Protein AF-A0A3D5J2E6-F1 (afdb_monomer_lite)

Structure (mmCIF, N/CA/C/O backbone):
data_AF-A0A3D5J2E6-F1
#
_entry.id   AF-A0A3D5J2E6-F1
#
loop_
_atom_site.group_PDB
_atom_site.id
_atom_site.type_symbol
_atom_site.label_atom_id
_atom_site.label_alt_id
_atom_site.label_comp_id
_atom_site.label_asym_id
_atom_site.label_entity_id
_atom_site.label_seq_id
_atom_site.pdbx_PDB_ins_code
_atom_site.Cartn_x
_atom_site.Cartn_y
_atom_site.Cartn_z
_atom_site.occupancy
_atom_site.B_iso_or_equiv
_atom_site.auth_seq_id
_atom_site.auth_comp_id
_atom_site.auth_asym_id
_atom_site.auth_atom_id
_atom_site.pdbx_PDB_model_num
ATOM 1 N N . MET A 1 1 ? 14.115 -28.127 -16.635 1.00 40.94 1 MET A N 1
ATOM 2 C CA . MET A 1 1 ? 13.616 -26.769 -16.941 1.00 40.94 1 MET A CA 1
ATOM 3 C C . MET A 1 1 ? 14.150 -25.863 -15.836 1.00 40.94 1 MET A C 1
ATOM 5 O O . MET A 1 1 ? 13.880 -26.158 -14.682 1.00 40.94 1 MET A O 1
ATOM 9 N N . ARG A 1 2 ? 15.028 -24.895 -16.131 1.00 50.97 2 ARG A N 1
ATOM 10 C CA . ARG A 1 2 ? 15.612 -23.999 -15.113 1.00 50.97 2 ARG A CA 1
ATOM 11 C C . ARG A 1 2 ? 14.633 -22.839 -14.935 1.00 50.97 2 ARG A C 1
ATOM 13 O O . ARG A 1 2 ? 14.428 -22.101 -15.893 1.00 50.97 2 ARG A O 1
ATOM 20 N N . ILE A 1 3 ? 13.982 -22.735 -13.778 1.00 61.16 3 ILE A N 1
ATOM 21 C CA . ILE A 1 3 ? 13.118 -21.590 -13.472 1.00 61.16 3 ILE A CA 1
ATOM 22 C C . ILE A 1 3 ? 14.046 -20.382 -13.343 1.00 61.16 3 ILE A C 1
ATOM 24 O O . ILE A 1 3 ? 14.973 -20.401 -12.535 1.00 61.16 3 ILE A O 1
ATOM 28 N N . LYS A 1 4 ? 13.880 -19.389 -14.221 1.00 63.31 4 LYS A N 1
ATOM 29 C CA . LYS A 1 4 ? 14.497 -18.080 -14.019 1.00 63.31 4 LYS A CA 1
ATOM 30 C C . LYS A 1 4 ? 13.679 -17.396 -12.933 1.00 63.31 4 LYS A C 1
ATOM 32 O O . LYS A 1 4 ? 12.482 -17.199 -13.114 1.00 63.31 4 LYS A O 1
ATOM 37 N N . GLU A 1 5 ? 14.313 -17.120 -11.805 1.00 73.25 5 GLU A N 1
ATOM 38 C CA . GLU A 1 5 ? 13.712 -16.310 -10.757 1.00 73.25 5 GLU A CA 1
ATOM 39 C C . GLU A 1 5 ? 13.764 -14.858 -11.212 1.00 73.25 5 GLU A C 1
ATOM 41 O O . GLU A 1 5 ? 14.851 -14.311 -11.407 1.00 73.25 5 GLU A O 1
ATOM 46 N N . THR A 1 6 ? 12.586 -14.274 -11.422 1.00 78.19 6 THR A N 1
ATOM 47 C CA . THR A 1 6 ? 12.457 -12.844 -11.665 1.00 78.19 6 THR A CA 1
ATOM 48 C C . THR A 1 6 ? 12.252 -12.135 -10.335 1.00 78.19 6 THR A C 1
ATOM 50 O O . THR A 1 6 ? 11.341 -12.465 -9.578 1.00 78.19 6 THR A O 1
ATOM 53 N N . SER A 1 7 ? 13.142 -11.199 -10.034 1.00 84.81 7 SER A N 1
ATOM 54 C CA . SER A 1 7 ? 13.168 -10.390 -8.828 1.00 84.81 7 SER A CA 1
ATOM 55 C C . SER A 1 7 ? 12.730 -8.970 -9.160 1.00 84.81 7 SER A C 1
ATOM 57 O O . SER A 1 7 ? 13.310 -8.305 -10.016 1.00 84.81 7 SER A O 1
ATOM 59 N N . PHE A 1 8 ? 11.735 -8.484 -8.427 1.00 84.12 8 PHE A N 1
ATOM 60 C CA . PHE A 1 8 ? 11.224 -7.127 -8.561 1.00 84.12 8 PHE A CA 1
ATOM 61 C C . PHE A 1 8 ? 11.514 -6.328 -7.290 1.00 84.12 8 PHE A C 1
ATOM 63 O O . PHE A 1 8 ? 11.386 -6.847 -6.181 1.00 84.12 8 PHE A O 1
ATOM 70 N N . LEU A 1 9 ? 11.868 -5.055 -7.447 1.00 87.69 9 LEU A N 1
ATOM 71 C CA . LEU A 1 9 ? 11.840 -4.065 -6.376 1.00 87.69 9 LEU A CA 1
ATOM 72 C C . LEU A 1 9 ? 10.695 -3.094 -6.650 1.00 87.69 9 LEU A C 1
ATOM 74 O O . LEU A 1 9 ? 10.622 -2.502 -7.721 1.00 87.69 9 LEU A O 1
ATOM 78 N N . THR A 1 10 ? 9.833 -2.899 -5.661 1.00 89.69 10 THR A N 1
ATOM 79 C CA . THR A 1 10 ? 8.676 -2.012 -5.759 1.00 89.69 10 THR A CA 1
ATOM 80 C C . THR A 1 10 ? 8.776 -0.923 -4.700 1.00 89.69 10 THR A C 1
ATOM 82 O O . THR A 1 10 ? 8.913 -1.220 -3.514 1.00 89.69 10 THR A O 1
ATOM 85 N N . VAL A 1 11 ? 8.679 0.339 -5.118 1.00 93.31 11 VAL A N 1
ATOM 86 C CA . VAL A 1 11 ? 8.747 1.518 -4.247 1.00 93.31 11 VAL A CA 1
ATOM 87 C C . VAL A 1 11 ? 7.447 2.317 -4.381 1.00 93.31 11 VAL A C 1
ATOM 89 O O . VAL A 1 11 ? 7.293 3.099 -5.322 1.00 93.31 11 VAL A O 1
ATOM 92 N N . PRO A 1 12 ? 6.481 2.109 -3.473 1.00 94.44 12 PRO A N 1
ATOM 93 C CA . PRO A 1 12 ? 5.208 2.812 -3.502 1.00 94.44 12 PRO A CA 1
ATOM 94 C C . PRO A 1 12 ? 5.257 4.127 -2.716 1.00 94.44 12 PRO A C 1
ATOM 96 O O . PRO A 1 12 ? 5.860 4.205 -1.646 1.00 94.44 12 PRO A O 1
ATOM 99 N N . VAL A 1 13 ? 4.555 5.145 -3.213 1.00 96.44 13 VAL A N 1
ATOM 100 C CA . VAL A 1 13 ? 4.271 6.388 -2.487 1.00 96.44 13 VAL A CA 1
ATOM 101 C C . VAL A 1 13 ? 2.755 6.547 -2.440 1.00 96.44 13 VAL A C 1
ATOM 103 O O . VAL A 1 13 ? 2.145 7.020 -3.393 1.00 96.44 13 VAL A O 1
ATOM 106 N N . LEU A 1 14 ? 2.134 6.107 -1.344 1.00 96.69 14 LEU A N 1
ATOM 107 C CA . LEU A 1 14 ? 0.675 6.060 -1.210 1.00 96.69 14 LEU A CA 1
ATOM 108 C C . LEU A 1 14 ? 0.193 7.072 -0.176 1.00 96.69 14 LEU A C 1
ATOM 110 O O . LEU A 1 14 ? 0.703 7.123 0.942 1.00 96.69 14 LEU A O 1
ATOM 114 N N . ALA A 1 15 ? -0.826 7.844 -0.539 1.00 97.62 15 ALA A N 1
ATOM 115 C CA . ALA A 1 15 ? -1.619 8.588 0.424 1.00 97.62 15 ALA A CA 1
ATOM 116 C C . ALA A 1 15 ? -2.589 7.620 1.107 1.00 97.62 15 ALA A C 1
ATOM 118 O O . ALA A 1 15 ? -3.274 6.867 0.416 1.00 97.62 15 ALA A O 1
ATOM 119 N N . GLN A 1 16 ? -2.655 7.650 2.439 1.00 96.50 16 GLN A N 1
ATOM 120 C CA . GLN A 1 16 ? -3.590 6.847 3.227 1.00 96.50 16 GLN A CA 1
ATOM 121 C C . GLN A 1 16 ? -4.658 7.742 3.856 1.00 96.50 16 GLN A C 1
ATOM 123 O O . GLN A 1 16 ? -4.350 8.801 4.405 1.00 96.50 16 GLN A O 1
ATOM 128 N N . TYR A 1 17 ? -5.912 7.309 3.775 1.00 96.44 17 TYR A N 1
ATOM 129 C CA . TYR A 1 17 ? -7.053 7.954 4.409 1.00 96.44 17 TYR A CA 1
ATOM 130 C C . TYR A 1 17 ? -7.755 6.960 5.332 1.00 96.44 17 TYR A C 1
ATOM 132 O O . TYR A 1 17 ? -8.257 5.928 4.881 1.00 96.44 17 TYR A O 1
ATOM 140 N N . TYR A 1 18 ? -7.773 7.281 6.623 1.00 96.06 18 TYR A N 1
ATOM 141 C CA . TYR A 1 18 ? -8.364 6.460 7.673 1.00 96.06 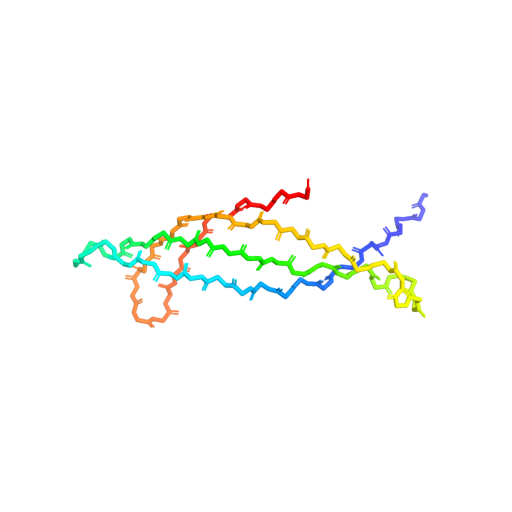18 TYR A CA 1
ATOM 142 C C . TYR A 1 18 ? -9.866 6.720 7.783 1.00 96.06 18 TYR A C 1
ATOM 144 O O . TYR A 1 18 ? -10.306 7.870 7.845 1.00 96.06 18 TYR A O 1
ATOM 152 N N . ILE A 1 19 ? -10.648 5.644 7.805 1.00 95.25 19 ILE A N 1
ATOM 153 C CA . ILE A 1 19 ? -12.102 5.693 7.940 1.00 95.25 19 ILE A CA 1
ATOM 154 C C . ILE A 1 19 ? -12.436 5.706 9.431 1.00 95.25 19 ILE A C 1
ATOM 156 O O . ILE A 1 19 ? -12.644 4.655 10.037 1.00 95.25 19 ILE A O 1
ATOM 160 N N . GLU A 1 20 ? -12.494 6.907 10.005 1.00 91.19 20 GLU A N 1
ATOM 161 C CA . GLU A 1 20 ? -12.875 7.141 11.408 1.00 91.19 20 GLU A CA 1
ATOM 162 C C . GLU A 1 20 ? -12.136 6.196 12.386 1.00 91.19 20 GLU A C 1
ATOM 164 O O . GLU A 1 20 ? -10.982 5.829 12.158 1.00 91.19 20 GLU A O 1
ATOM 169 N N . ASP A 1 21 ? -12.807 5.772 13.459 1.00 88.38 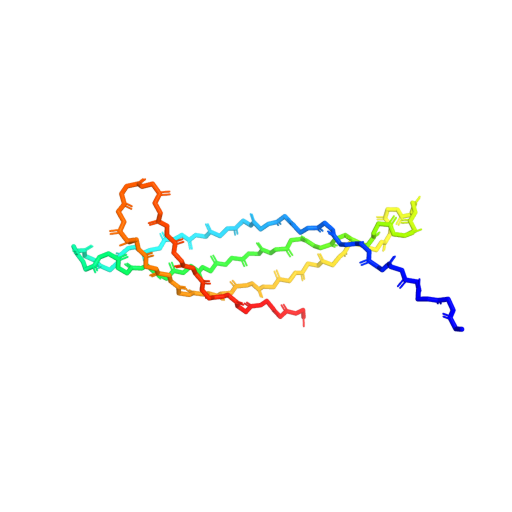21 ASP A N 1
ATOM 170 C CA . ASP A 1 21 ? -12.288 4.835 14.464 1.00 88.38 21 ASP A CA 1
ATOM 171 C C . ASP A 1 21 ? -12.490 3.361 14.064 1.00 88.38 21 ASP A C 1
ATOM 173 O O . ASP A 1 21 ? -12.382 2.455 14.889 1.00 88.38 21 ASP A O 1
ATOM 177 N N . SER A 1 22 ? -12.821 3.090 12.797 1.00 90.38 22 SER A N 1
ATOM 178 C CA . SER A 1 22 ? -13.163 1.736 12.346 1.00 90.38 22 SER A CA 1
ATOM 179 C C . SER A 1 22 ? -11.951 0.819 12.180 1.00 90.38 22 SER A C 1
ATOM 181 O O . SER A 1 22 ? -12.131 -0.378 11.987 1.00 90.38 22 SER A O 1
ATOM 183 N N . GLY A 1 23 ? -10.733 1.370 12.188 1.00 92.69 23 GLY A N 1
ATOM 184 C CA . GLY A 1 23 ? -9.498 0.649 11.870 1.00 92.69 23 GLY A CA 1
ATOM 185 C C . GLY A 1 23 ? -9.269 0.428 10.370 1.00 92.69 23 GLY A C 1
ATOM 186 O O . GLY A 1 23 ? -8.169 0.036 9.979 1.00 92.69 23 GLY A O 1
ATOM 187 N N . PHE A 1 24 ? -10.258 0.712 9.514 1.00 97.00 24 PHE A N 1
ATOM 188 C CA . PHE A 1 24 ? -10.101 0.646 8.063 1.00 97.00 24 PHE A CA 1
ATOM 189 C C . PHE A 1 24 ? -9.399 1.883 7.506 1.00 97.00 24 PHE A C 1
ATOM 191 O O . PHE A 1 24 ? -9.618 3.008 7.955 1.00 97.00 24 PHE A O 1
ATOM 198 N N . PHE A 1 25 ? -8.612 1.685 6.455 1.00 97.31 25 PHE A N 1
ATOM 199 C CA . PHE A 1 25 ? -8.053 2.764 5.653 1.00 97.31 25 PHE A CA 1
ATOM 200 C C . PHE A 1 25 ? -8.137 2.436 4.166 1.00 97.31 25 PHE A C 1
ATOM 202 O O . PHE A 1 25 ? -8.133 1.275 3.754 1.00 97.31 25 PHE A O 1
ATOM 209 N N . VAL A 1 26 ? -8.201 3.479 3.349 1.00 97.56 26 VAL A N 1
ATOM 210 C CA . VAL A 1 26 ? -7.997 3.385 1.902 1.00 97.56 26 VAL A CA 1
ATOM 211 C C . VAL A 1 26 ? -6.670 4.031 1.555 1.00 97.56 26 VAL A C 1
ATOM 213 O O . VAL A 1 26 ? -6.231 4.965 2.226 1.00 97.56 26 VAL A O 1
ATOM 216 N N . GLN A 1 27 ? -6.021 3.540 0.509 1.00 97.69 27 GLN A N 1
ATOM 217 C CA . GLN A 1 27 ? -4.745 4.070 0.059 1.00 97.69 27 GLN A CA 1
ATOM 218 C C . GLN A 1 27 ? -4.699 4.192 -1.455 1.00 97.69 27 GLN A C 1
ATOM 220 O O . GLN A 1 27 ? -5.235 3.340 -2.159 1.00 97.69 27 GLN A O 1
ATOM 225 N N . ALA A 1 28 ? -4.065 5.244 -1.961 1.00 97.81 28 ALA A N 1
ATOM 226 C CA . ALA A 1 28 ? -3.850 5.426 -3.390 1.00 97.81 28 ALA A CA 1
ATOM 227 C C . ALA A 1 28 ? -2.622 6.295 -3.668 1.00 97.81 28 ALA A C 1
ATOM 229 O O . ALA A 1 28 ? -2.302 7.200 -2.898 1.00 97.81 28 ALA A O 1
ATOM 230 N N . GLY A 1 29 ? -1.940 6.039 -4.779 1.00 96.69 29 GLY A N 1
ATOM 231 C CA . GLY A 1 29 ? -0.794 6.833 -5.203 1.00 96.69 29 GLY A CA 1
ATOM 232 C C . GLY A 1 29 ? 0.077 6.127 -6.238 1.00 96.69 29 GLY A C 1
ATOM 233 O O . GLY A 1 29 ? -0.234 5.009 -6.652 1.00 96.69 29 GLY A O 1
ATOM 234 N N . PRO A 1 30 ? 1.155 6.781 -6.690 1.00 96.25 30 PRO A N 1
ATOM 235 C CA . PRO A 1 30 ? 2.096 6.187 -7.627 1.00 96.25 30 PRO A CA 1
ATOM 236 C C . PRO A 1 30 ? 2.952 5.086 -6.985 1.00 96.25 30 PRO A C 1
ATOM 238 O O . PRO A 1 30 ? 3.246 5.099 -5.786 1.00 96.25 30 PRO A O 1
ATOM 241 N N . GLN A 1 31 ? 3.418 4.158 -7.813 1.00 93.88 31 GLN A N 1
ATOM 242 C CA . GLN A 1 31 ? 4.335 3.093 -7.441 1.00 93.88 31 GLN A CA 1
ATOM 243 C C . GLN A 1 31 ? 5.385 2.893 -8.533 1.00 93.88 31 GLN A C 1
ATOM 245 O O . GLN A 1 31 ? 5.046 2.702 -9.690 1.00 93.88 31 GLN A O 1
ATOM 250 N N . ALA A 1 32 ? 6.665 2.918 -8.165 1.00 91.94 32 ALA A N 1
ATOM 251 C CA . ALA A 1 32 ? 7.748 2.581 -9.084 1.00 91.94 32 ALA A CA 1
A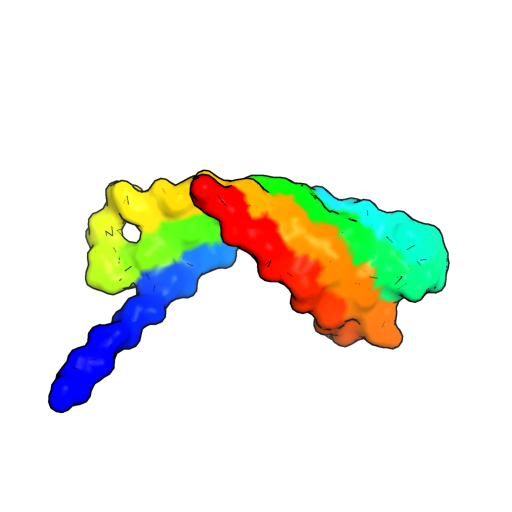TOM 252 C C . ALA A 1 32 ? 8.092 1.090 -8.980 1.00 91.94 32 ALA A C 1
ATOM 254 O O . ALA A 1 32 ? 8.221 0.570 -7.869 1.00 91.94 32 ALA A O 1
ATOM 255 N N . ASN A 1 33 ? 8.291 0.420 -10.114 1.00 89.50 33 ASN A N 1
ATOM 256 C CA . ASN A 1 33 ? 8.710 -0.978 -10.182 1.00 89.50 33 ASN A CA 1
ATOM 257 C C . ASN A 1 33 ? 10.016 -1.117 -10.967 1.00 89.50 33 ASN A C 1
ATOM 259 O O . ASN A 1 33 ? 10.182 -0.532 -12.036 1.00 89.50 33 ASN A O 1
ATOM 263 N N . PHE A 1 34 ? 10.931 -1.925 -10.441 1.00 86.56 34 PHE A N 1
ATOM 264 C CA . PHE 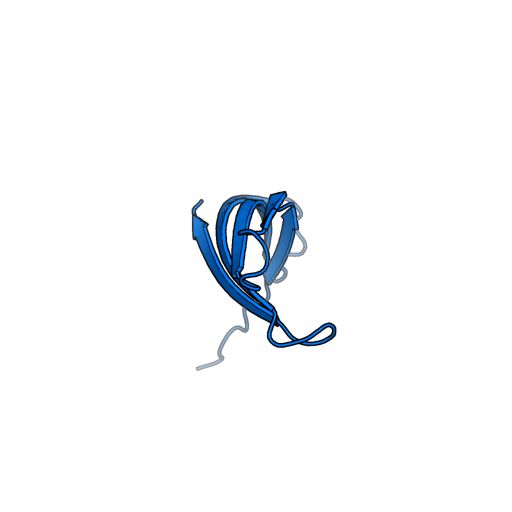A 1 34 ? 12.246 -2.190 -11.013 1.00 86.56 34 PHE A CA 1
ATOM 265 C C . PHE A 1 34 ? 12.431 -3.699 -11.179 1.00 86.56 34 PHE A C 1
ATOM 267 O O . PHE A 1 34 ? 12.278 -4.448 -10.213 1.00 86.56 34 PHE A O 1
ATOM 274 N N . ILE A 1 35 ? 12.794 -4.144 -12.382 1.00 85.25 35 ILE A N 1
ATOM 275 C CA . ILE A 1 35 ? 13.164 -5.541 -12.654 1.00 85.25 35 ILE A CA 1
ATOM 276 C C . ILE A 1 35 ? 14.667 -5.691 -12.413 1.00 85.25 35 ILE A C 1
ATOM 278 O O . ILE A 1 35 ? 15.461 -5.000 -13.045 1.00 85.25 35 ILE A O 1
ATOM 282 N N . LEU A 1 36 ? 15.062 -6.565 -11.485 1.00 77.88 36 LEU A N 1
ATOM 283 C CA . LEU A 1 36 ? 16.446 -6.659 -11.005 1.00 77.88 36 LEU A CA 1
ATOM 284 C C . LEU A 1 36 ? 17.325 -7.628 -11.813 1.00 77.88 36 LEU A C 1
ATOM 286 O O . LEU A 1 36 ? 18.539 -7.632 -11.613 1.00 77.88 36 LEU A O 1
ATOM 290 N N . GLU A 1 37 ? 16.762 -8.448 -12.711 1.00 73.38 37 GLU A N 1
ATOM 291 C CA . GLU A 1 37 ? 17.579 -9.363 -13.533 1.00 73.38 37 GLU A CA 1
ATOM 292 C C . GLU A 1 37 ? 18.484 -8.657 -14.535 1.00 73.38 37 GLU A C 1
ATOM 294 O O . GLU A 1 37 ? 19.546 -9.185 -14.868 1.00 73.38 37 GLU A O 1
ATOM 299 N N . ASP A 1 38 ? 18.081 -7.481 -15.002 1.00 61.59 38 ASP A N 1
ATOM 300 C CA . ASP A 1 38 ? 18.893 -6.662 -15.880 1.00 61.59 38 ASP A CA 1
ATOM 301 C C . ASP A 1 38 ? 19.391 -5.473 -15.064 1.00 61.59 38 ASP A C 1
ATOM 303 O O . ASP A 1 38 ? 18.635 -4.566 -14.725 1.00 61.59 38 ASP A O 1
ATOM 307 N N . VAL A 1 39 ? 20.696 -5.445 -14.765 1.00 57.69 39 VAL A N 1
ATOM 308 C CA . VAL A 1 39 ? 21.404 -4.282 -14.187 1.00 57.69 39 VAL A CA 1
ATOM 309 C C . VAL A 1 39 ? 21.506 -3.157 -15.235 1.00 57.69 39 VAL A C 1
ATOM 311 O O . VAL A 1 39 ? 22.558 -2.569 -15.473 1.00 57.69 39 VAL A O 1
ATOM 314 N N . ASN A 1 40 ? 20.405 -2.897 -15.932 1.00 58.00 40 ASN A N 1
ATOM 315 C CA . ASN A 1 40 ? 20.209 -1.835 -16.884 1.00 58.00 40 ASN A CA 1
ATOM 316 C C . ASN A 1 40 ? 19.026 -1.015 -16.366 1.00 58.00 40 ASN A C 1
ATOM 318 O O . ASN A 1 40 ? 17.874 -1.426 -16.438 1.00 58.00 40 ASN A O 1
ATOM 322 N N . ILE A 1 41 ? 19.344 0.157 -15.829 1.00 56.34 41 ILE A N 1
ATOM 323 C CA . ILE A 1 41 ? 18.466 1.198 -15.259 1.00 56.34 41 ILE A CA 1
ATOM 324 C C . ILE A 1 41 ? 17.301 1.666 -16.159 1.00 56.34 41 ILE A C 1
ATOM 326 O O . ILE A 1 41 ? 16.582 2.589 -15.795 1.00 56.34 41 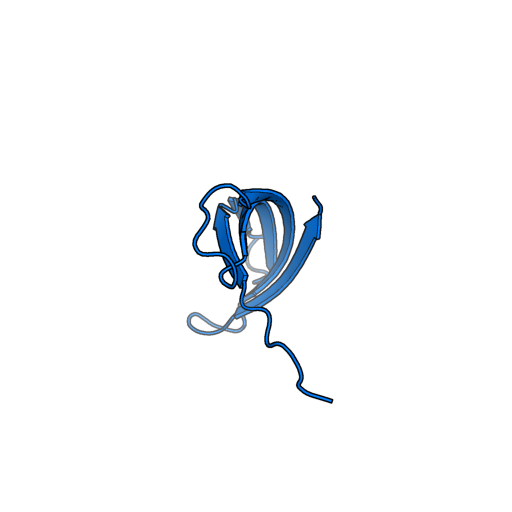ILE A O 1
ATOM 330 N N . ASN A 1 42 ? 17.108 1.056 -17.328 1.00 57.69 42 ASN A N 1
ATOM 331 C CA . ASN A 1 42 ? 16.129 1.448 -18.336 1.00 57.69 42 ASN A CA 1
ATOM 332 C C . ASN A 1 42 ? 14.774 0.725 -18.216 1.00 57.69 42 ASN A C 1
ATOM 334 O O . ASN A 1 42 ? 13.894 0.967 -19.037 1.00 57.69 42 ASN A O 1
ATOM 338 N N . THR A 1 43 ? 14.593 -0.137 -17.211 1.00 64.25 43 THR A N 1
ATOM 339 C CA . THR A 1 43 ? 13.339 -0.877 -16.980 1.00 64.25 43 THR A CA 1
ATOM 340 C C . THR A 1 43 ? 12.675 -0.417 -15.680 1.00 64.25 43 THR A C 1
ATOM 342 O O . THR A 1 43 ? 12.491 -1.194 -14.744 1.00 64.25 43 THR A O 1
ATOM 345 N N . VAL A 1 44 ? 12.388 0.886 -15.599 1.00 75.75 44 VAL A N 1
ATOM 346 C CA . VAL A 1 44 ? 11.604 1.484 -14.509 1.00 75.75 44 VAL A CA 1
ATOM 347 C C . VAL A 1 44 ? 10.166 1.642 -14.990 1.00 75.75 44 VAL A C 1
ATOM 349 O O . VAL A 1 44 ? 9.910 2.444 -15.888 1.00 75.75 44 VAL A O 1
ATOM 352 N N . GLY A 1 45 ? 9.246 0.879 -14.403 1.00 84.62 45 GLY A N 1
ATOM 353 C CA . GLY A 1 45 ? 7.803 1.049 -14.583 1.00 84.62 45 GLY A CA 1
ATOM 354 C C . GLY A 1 45 ? 7.251 2.035 -13.556 1.00 84.62 45 GLY A C 1
ATOM 355 O O . GLY A 1 45 ? 7.705 2.044 -12.407 1.00 84.62 45 GLY A O 1
ATOM 356 N N . LEU A 1 46 ? 6.310 2.886 -13.968 1.00 90.44 46 LEU A N 1
ATOM 357 C CA . LEU A 1 46 ? 5.558 3.756 -13.068 1.00 90.44 46 LEU A CA 1
ATOM 358 C C . LEU A 1 46 ? 4.083 3.377 -13.149 1.00 90.44 46 LEU A C 1
ATOM 360 O O . LEU A 1 46 ? 3.436 3.624 -14.162 1.00 90.44 46 LEU A O 1
ATOM 364 N N . ASP A 1 47 ? 3.567 2.872 -12.042 1.00 92.12 47 ASP A N 1
ATOM 365 C CA . ASP A 1 47 ? 2.208 2.377 -11.919 1.00 92.12 47 ASP A CA 1
ATOM 366 C C . ASP A 1 47 ? 1.395 3.323 -11.040 1.00 92.12 47 ASP A C 1
ATOM 368 O O . ASP A 1 47 ? 1.919 4.025 -10.166 1.00 92.12 47 ASP A O 1
ATOM 372 N N . ALA A 1 48 ? 0.081 3.280 -11.205 1.00 95.25 48 ALA A N 1
ATOM 373 C CA . ALA A 1 48 ? -0.850 3.786 -10.215 1.00 95.25 48 ALA A CA 1
ATOM 374 C C . ALA A 1 48 ? -1.352 2.622 -9.358 1.00 95.25 48 ALA A C 1
ATOM 376 O O . ALA A 1 48 ? -1.793 1.590 -9.860 1.00 95.25 48 ALA A O 1
ATOM 377 N N . ALA A 1 49 ? -1.312 2.789 -8.041 1.00 96.25 49 ALA A N 1
ATOM 378 C CA . ALA A 1 49 ? -1.795 1.796 -7.101 1.00 96.25 49 ALA A CA 1
ATOM 379 C C . ALA A 1 49 ? -2.917 2.360 -6.237 1.00 96.25 49 ALA A C 1
ATOM 381 O O . ALA A 1 49 ? -2.900 3.524 -5.833 1.00 96.25 49 ALA A O 1
ATOM 382 N N . PHE A 1 50 ? -3.884 1.508 -5.921 1.00 97.12 50 PHE A N 1
ATOM 383 C CA . PHE A 1 50 ? -4.917 1.782 -4.935 1.00 97.12 50 PHE A CA 1
ATOM 384 C C . PHE A 1 50 ? -5.218 0.524 -4.126 1.00 97.12 50 PHE A C 1
ATOM 386 O O . PHE A 1 50 ? -4.985 -0.602 -4.567 1.00 97.12 50 PHE A O 1
ATOM 393 N N . GLY A 1 51 ? -5.717 0.700 -2.913 1.00 97.00 51 GLY A N 1
ATOM 394 C CA . GLY A 1 51 ? -5.964 -0.408 -2.013 1.00 97.00 51 GLY A CA 1
ATOM 395 C C . GLY A 1 51 ? -6.788 -0.021 -0.804 1.00 97.00 51 GLY A C 1
ATOM 396 O O . GLY A 1 51 ? -7.099 1.146 -0.569 1.00 97.00 51 GLY A O 1
ATOM 397 N N . VAL A 1 52 ? -7.120 -1.043 -0.037 1.00 97.62 52 VAL A N 1
ATOM 398 C CA . VAL A 1 52 ? -7.818 -0.942 1.239 1.00 97.62 52 VAL A CA 1
ATOM 399 C C . VAL A 1 52 ? -7.050 -1.754 2.267 1.00 97.62 52 VAL A C 1
ATOM 401 O O . VAL A 1 52 ? -6.413 -2.747 1.919 1.00 97.62 52 VAL A O 1
ATOM 404 N N . GLY A 1 53 ? -7.114 -1.360 3.526 1.00 97.19 53 GLY A N 1
ATOM 405 C CA . GLY A 1 53 ? -6.482 -2.098 4.603 1.00 97.19 53 GLY A CA 1
ATOM 406 C C . GLY A 1 53 ? -7.199 -1.924 5.926 1.00 97.19 53 GLY A C 1
ATOM 407 O O . GLY A 1 53 ? -8.153 -1.153 6.044 1.00 97.19 53 GLY A O 1
ATOM 408 N N . TYR A 1 54 ? -6.753 -2.700 6.903 1.00 96.69 54 TYR A N 1
ATOM 409 C CA . TYR A 1 54 ? -7.308 -2.742 8.243 1.00 96.69 54 TYR A CA 1
ATOM 410 C C . TYR A 1 54 ? -6.188 -2.896 9.273 1.00 96.69 54 TYR A C 1
ATOM 412 O O . TYR A 1 54 ? -5.333 -3.777 9.143 1.00 96.69 54 TYR A O 1
ATOM 420 N N . HIS A 1 55 ? -6.212 -2.055 10.303 1.00 96.25 55 HIS A N 1
ATOM 421 C CA . HIS A 1 55 ? -5.365 -2.189 11.483 1.00 96.25 55 HIS A CA 1
ATOM 422 C C . HIS A 1 55 ? -5.988 -3.190 12.452 1.00 96.25 55 HIS A C 1
ATOM 424 O O . HIS A 1 55 ? -7.077 -2.966 12.975 1.00 96.25 55 HIS A O 1
ATOM 430 N N . ILE A 1 56 ? -5.291 -4.301 12.684 1.00 95.50 56 ILE A N 1
ATOM 431 C CA . ILE A 1 56 ? -5.686 -5.299 13.682 1.00 95.50 56 ILE A CA 1
ATOM 432 C C . ILE A 1 56 ? -5.371 -4.759 15.081 1.00 95.50 56 ILE A C 1
ATOM 434 O O . ILE A 1 56 ? -6.199 -4.867 15.982 1.00 95.50 56 ILE A O 1
ATOM 438 N N . ASP A 1 57 ? -4.191 -4.157 15.231 1.00 93.00 57 ASP A N 1
ATOM 439 C CA . ASP A 1 57 ? -3.716 -3.466 16.429 1.00 93.00 57 ASP A CA 1
ATOM 440 C C . ASP A 1 57 ? -2.648 -2.417 16.042 1.00 93.00 57 ASP A C 1
ATOM 442 O O . ASP A 1 57 ? -2.489 -2.088 14.860 1.00 93.00 57 ASP A O 1
ATOM 446 N N . GLU A 1 58 ? -1.917 -1.858 17.015 1.00 91.69 58 GLU A N 1
ATOM 447 C CA . GLU A 1 58 ? -0.894 -0.836 16.746 1.00 91.69 58 GLU A CA 1
ATOM 448 C C . GLU A 1 58 ? 0.341 -1.363 15.989 1.00 91.69 58 GLU A C 1
ATOM 450 O O . GLU A 1 58 ? 1.135 -0.572 15.478 1.00 91.69 58 GLU A O 1
ATOM 455 N N . HIS A 1 59 ? 0.521 -2.682 15.912 1.00 95.75 59 HIS A N 1
ATOM 456 C CA . HIS A 1 59 ? 1.698 -3.350 15.350 1.00 95.75 59 HIS A CA 1
ATOM 457 C C . HIS A 1 59 ? 1.373 -4.146 14.083 1.00 95.75 59 HIS A C 1
ATOM 459 O O . HIS A 1 59 ? 2.245 -4.332 13.231 1.00 95.75 59 HIS A O 1
ATOM 465 N N . PHE A 1 60 ? 0.134 -4.616 13.953 1.00 96.94 60 PHE A N 1
ATOM 466 C CA . PHE A 1 60 ? -0.312 -5.480 12.874 1.00 96.94 60 PHE A CA 1
ATOM 467 C C . PHE A 1 60 ? -1.392 -4.811 12.034 1.00 96.94 60 PHE A C 1
ATOM 469 O O . PHE A 1 60 ? -2.426 -4.351 12.521 1.00 96.94 60 PHE A O 1
ATOM 476 N N . PHE A 1 61 ? -1.174 -4.837 10.725 1.00 95.69 61 PHE A N 1
ATOM 477 C CA . PHE A 1 61 ? -2.159 -4.440 9.735 1.00 95.69 61 PHE A CA 1
ATOM 478 C C . PHE A 1 61 ? -2.164 -5.441 8.584 1.00 95.69 61 PHE A C 1
ATOM 480 O O . PHE A 1 61 ? -1.206 -6.189 8.371 1.00 95.69 61 PHE A O 1
ATOM 487 N N . LEU A 1 62 ? -3.261 -5.438 7.842 1.00 97.00 62 LEU A N 1
ATOM 488 C CA . LEU A 1 62 ? -3.399 -6.157 6.586 1.00 97.00 62 LEU A CA 1
ATOM 489 C C . LEU A 1 62 ? -3.872 -5.181 5.517 1.00 97.00 62 LEU A C 1
ATOM 491 O O . LEU A 1 62 ? -4.725 -4.335 5.785 1.00 97.00 62 LEU A O 1
ATOM 495 N N . ASP A 1 63 ? -3.343 -5.302 4.308 1.00 96.19 63 ASP A N 1
ATOM 496 C CA . ASP A 1 63 ? -3.810 -4.530 3.170 1.00 96.19 63 ASP A CA 1
ATOM 497 C C . ASP A 1 63 ? -3.982 -5.403 1.927 1.00 96.19 63 ASP A C 1
ATOM 499 O O . ASP A 1 63 ? -3.324 -6.423 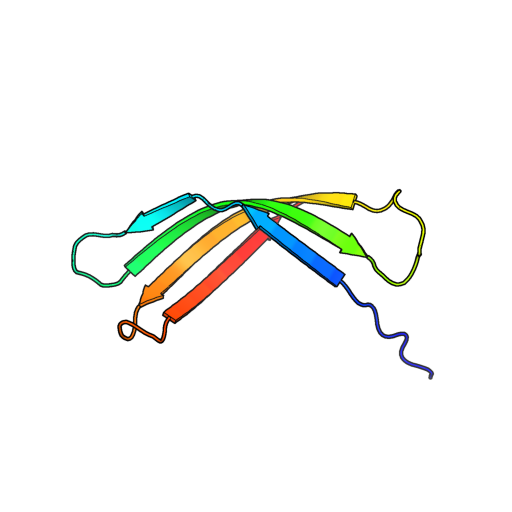1.723 1.00 96.19 63 ASP A O 1
ATOM 503 N N . ALA A 1 64 ? -4.936 -4.997 1.101 1.00 97.06 64 ALA A N 1
ATOM 504 C CA . ALA A 1 64 ? -5.152 -5.509 -0.233 1.00 97.06 64 ALA A CA 1
ATOM 505 C C . ALA A 1 64 ? -4.964 -4.342 -1.198 1.00 97.06 64 ALA A C 1
ATOM 507 O O . ALA A 1 64 ? -5.643 -3.316 -1.104 1.00 97.06 64 ALA A O 1
ATOM 508 N N . ARG A 1 65 ? -4.027 -4.496 -2.130 1.00 94.75 65 ARG A N 1
ATOM 509 C CA . ARG A 1 65 ? -3.636 -3.445 -3.065 1.00 94.75 65 ARG A CA 1
ATOM 510 C C . ARG A 1 65 ? -3.600 -3.985 -4.482 1.00 94.75 65 ARG A C 1
ATOM 512 O O . ARG A 1 65 ? -3.128 -5.094 -4.720 1.00 94.75 65 ARG A O 1
ATOM 519 N N . TYR A 1 66 ? -4.065 -3.161 -5.408 1.00 94.56 66 TYR A N 1
ATOM 520 C CA . TYR A 1 66 ? -3.974 -3.384 -6.838 1.00 94.56 66 TYR A CA 1
ATOM 521 C C . TYR A 1 66 ? -3.141 -2.263 -7.459 1.00 94.56 66 TYR A C 1
ATOM 523 O O . TYR A 1 66 ? -3.384 -1.087 -7.188 1.00 94.56 66 TYR A O 1
ATOM 531 N N . ALA A 1 67 ? -2.145 -2.638 -8.257 1.00 93.19 67 ALA A N 1
ATOM 532 C CA . ALA A 1 67 ? -1.330 -1.722 -9.042 1.00 93.19 67 ALA A CA 1
ATOM 533 C C . ALA A 1 67 ? -1.619 -1.972 -10.522 1.00 93.19 67 ALA A C 1
ATOM 535 O O . ALA A 1 67 ? -1.690 -3.128 -10.947 1.00 93.19 67 ALA A O 1
ATOM 536 N N . PHE A 1 68 ? -1.831 -0.896 -11.272 1.00 90.12 68 PHE A N 1
ATOM 537 C CA . PHE A 1 68 ? -2.015 -0.933 -12.712 1.00 90.12 68 PHE A CA 1
ATOM 538 C C . PHE A 1 68 ? -1.014 0.006 -13.383 1.00 90.12 68 PHE A C 1
ATOM 540 O O . PHE A 1 68 ? -0.816 1.138 -12.933 1.00 90.12 68 PHE A O 1
ATOM 547 N N . GLU A 1 69 ? -0.392 -0.507 -14.441 1.00 79.69 69 GLU A N 1
ATOM 548 C CA . GLU A 1 69 ? 0.499 0.214 -15.356 1.00 79.69 69 GLU A CA 1
ATOM 549 C C . GLU A 1 69 ? -0.310 0.798 -16.524 1.00 79.69 69 GLU A C 1
ATOM 551 O O . GLU A 1 69 ? -1.172 0.065 -17.073 1.00 79.69 69 GLU A O 1
#

InterPro domains:
  IPR025665 Outer membrane protein, beta-barrel domain 2 [PF13568] (6-68)

Sequence (69 aa):
MRIKETSFLTVPVLAQYYIEDSGFFVQAGPQANFILEDVNINTVGLDAAFGVGYHIDEHFFLDARYAFE

pLDDT: mean 86.97, std 13.87, range [40.94, 97.81]

Organism: NCBI:txid398743

Radius of gyration: 15.6 Å; chains: 1; bounding box: 35×35×35 Å

Secondary structure (DSSP, 8-state):
-------EEEEE--EEEE-GGGSEEEEEEEEEEEESSS--TT-EEEEEEEEEEEESSSS-EEEEEEEE-

Foldseek 3Di:
DDDDDWDKDKDWDWDWDDDPPQQKIKIWDKMWMDTPPDPDPPPIDIWIKIWMKGDPDPVDIDIDMDTDD